Protein AF-A0A945PH87-F1 (afdb_monomer_lite)

pLDDT: mean 72.04, std 17.4, range [41.75, 90.88]

Radius of gyration: 13.4 Å; chains: 1; bounding box: 39×28×27 Å

Structure (mmCIF, N/CA/C/O backbone):
data_AF-A0A945PH87-F1
#
_entry.id   AF-A0A945PH87-F1
#
loop_
_atom_site.group_PDB
_atom_site.id
_atom_site.type_symbol
_atom_site.label_atom_id
_atom_site.label_alt_id
_atom_site.label_comp_id
_atom_site.label_asym_id
_atom_site.label_entity_id
_atom_site.label_seq_id
_atom_site.pdbx_PDB_ins_code
_atom_site.Cartn_x
_atom_site.Cartn_y
_atom_site.Cartn_z
_atom_site.occupancy
_atom_site.B_iso_or_equiv
_atom_site.auth_seq_id
_atom_site.auth_comp_id
_atom_site.auth_asym_id
_atom_site.auth_atom_id
_atom_site.pdbx_PDB_model_num
ATOM 1 N N . MET A 1 1 ? 15.519 -25.837 1.212 1.00 42.09 1 MET A N 1
ATOM 2 C CA . MET A 1 1 ? 15.392 -24.405 0.863 1.00 42.09 1 MET A CA 1
ATOM 3 C C . MET A 1 1 ? 14.006 -23.942 1.300 1.00 42.09 1 MET A C 1
ATOM 5 O O . MET A 1 1 ? 13.027 -24.429 0.754 1.00 42.09 1 MET A O 1
ATOM 9 N N . LYS A 1 2 ? 13.894 -23.149 2.378 1.00 43.41 2 LYS A N 1
ATOM 10 C CA . LYS A 1 2 ? 12.592 -22.716 2.920 1.00 43.41 2 LYS A CA 1
ATOM 11 C C . LYS A 1 2 ? 12.100 -21.533 2.093 1.00 43.41 2 LYS A C 1
ATOM 13 O O . LYS A 1 2 ? 12.597 -20.425 2.255 1.00 43.41 2 LYS A O 1
ATOM 18 N N . ILE A 1 3 ? 11.175 -21.790 1.179 1.00 52.66 3 ILE A N 1
ATOM 19 C CA . ILE A 1 3 ? 10.495 -20.735 0.433 1.00 52.66 3 ILE A CA 1
ATOM 20 C C . ILE A 1 3 ? 9.456 -20.157 1.396 1.00 52.66 3 ILE A C 1
ATOM 22 O O . ILE A 1 3 ? 8.499 -20.833 1.767 1.00 52.66 3 ILE A O 1
ATOM 26 N N . THR A 1 4 ? 9.726 -18.957 1.902 1.00 47.47 4 THR A N 1
ATOM 27 C CA . THR A 1 4 ? 8.899 -18.248 2.880 1.00 47.47 4 THR A CA 1
ATOM 28 C C . THR A 1 4 ? 7.482 -18.049 2.350 1.00 47.47 4 THR A C 1
ATOM 30 O O . THR A 1 4 ? 7.249 -17.330 1.380 1.00 47.47 4 THR A O 1
ATOM 33 N N . SER A 1 5 ? 6.530 -18.682 3.028 1.00 51.88 5 SER A N 1
ATOM 34 C CA . SER A 1 5 ? 5.094 -18.558 2.824 1.00 51.88 5 SER A CA 1
ATOM 35 C C . SER A 1 5 ? 4.625 -17.133 3.135 1.00 51.88 5 SER A C 1
ATOM 37 O O . SER A 1 5 ? 4.293 -16.831 4.277 1.00 51.88 5 SER A O 1
ATOM 39 N N . ASN A 1 6 ? 4.547 -16.255 2.133 1.00 45.06 6 ASN A N 1
ATOM 40 C CA . ASN A 1 6 ? 3.827 -14.982 2.262 1.00 45.06 6 ASN A CA 1
ATOM 41 C C . ASN A 1 6 ? 2.414 -15.089 1.666 1.00 45.06 6 ASN A C 1
ATOM 43 O O . ASN A 1 6 ? 2.002 -14.305 0.818 1.00 45.06 6 ASN A O 1
ATOM 47 N N . GLN A 1 7 ? 1.666 -16.106 2.098 1.00 49.22 7 GLN A N 1
ATOM 48 C CA . GLN A 1 7 ? 0.229 -16.201 1.845 1.00 49.22 7 GLN A CA 1
ATOM 49 C C . GLN A 1 7 ? -0.465 -15.295 2.867 1.00 49.22 7 GLN A C 1
ATOM 51 O O . GLN A 1 7 ? -0.815 -15.727 3.969 1.00 49.22 7 GLN A O 1
ATOM 56 N N . LYS A 1 8 ? -0.605 -14.009 2.521 1.00 45.41 8 LYS A N 1
ATOM 57 C CA . LYS A 1 8 ? -1.386 -13.035 3.290 1.00 45.41 8 LYS A CA 1
ATOM 58 C C . LYS A 1 8 ? -2.786 -13.615 3.477 1.00 45.41 8 LYS A C 1
ATOM 60 O O . LYS A 1 8 ? -3.513 -13.791 2.506 1.00 45.41 8 LYS A O 1
ATOM 65 N N . LYS A 1 9 ? -3.117 -13.994 4.716 1.00 46.38 9 LYS A N 1
ATOM 66 C CA . LYS A 1 9 ? -4.348 -14.709 5.077 1.00 46.38 9 LYS A CA 1
ATOM 67 C C . LYS A 1 9 ? -5.584 -14.029 4.481 1.00 46.38 9 LYS A C 1
ATOM 69 O O . LYS A 1 9 ? -6.076 -13.058 5.047 1.00 46.38 9 LYS A O 1
ATOM 74 N N . ILE A 1 10 ? -6.137 -14.601 3.416 1.00 55.56 10 ILE A N 1
ATOM 75 C CA . ILE A 1 10 ? -7.492 -14.291 2.955 1.00 55.56 10 ILE A CA 1
ATOM 76 C C . ILE A 1 10 ? -8.433 -15.153 3.802 1.00 55.56 10 ILE A C 1
ATOM 78 O O . ILE A 1 10 ? -8.760 -16.292 3.470 1.00 55.56 10 ILE A O 1
ATOM 82 N N . LYS A 1 11 ? -8.763 -14.652 4.997 1.00 41.75 11 LYS A N 1
ATOM 83 C CA . LYS A 1 11 ? -9.748 -15.268 5.891 1.00 41.75 11 LYS A CA 1
ATOM 84 C C . LYS A 1 11 ? -11.138 -14.865 5.402 1.00 41.75 11 LYS A C 1
ATOM 86 O O . LYS A 1 11 ? -11.511 -13.714 5.533 1.00 41.75 11 LYS A O 1
ATOM 91 N N . ASN A 1 12 ? -11.886 -15.835 4.886 1.00 48.94 12 ASN A N 1
ATOM 92 C CA . ASN A 1 12 ? -13.321 -15.728 4.630 1.00 48.94 12 ASN A CA 1
ATOM 93 C C . ASN A 1 12 ? -14.079 -15.266 5.893 1.00 48.94 12 ASN A C 1
ATOM 95 O O . ASN A 1 12 ? -13.962 -15.938 6.928 1.00 48.94 12 ASN A O 1
ATOM 99 N N . LYS A 1 13 ? -14.899 -14.206 5.783 1.00 47.59 13 LYS A N 1
ATOM 100 C CA . LYS A 1 13 ? -16.367 -14.211 6.013 1.00 47.59 13 LYS A CA 1
ATOM 101 C C . LYS A 1 13 ? -16.926 -12.765 6.053 1.00 47.59 13 LYS A C 1
ATOM 103 O O . LYS A 1 13 ? -17.051 -12.197 7.130 1.00 47.59 13 LYS A O 1
ATOM 108 N N . ASN A 1 14 ? -17.360 -12.235 4.900 1.00 54.62 14 ASN A N 1
ATOM 109 C CA . ASN A 1 14 ? -18.397 -11.186 4.711 1.00 54.62 14 ASN A CA 1
ATOM 110 C C . ASN A 1 14 ? -18.186 -9.719 5.183 1.00 54.62 14 ASN A C 1
ATOM 112 O O . ASN A 1 14 ? -19.167 -9.010 5.401 1.00 54.62 14 ASN A O 1
ATOM 116 N N . PRO A 1 15 ? -16.958 -9.191 5.261 1.00 54.16 15 PRO A N 1
ATOM 117 C CA . PRO A 1 15 ? -16.733 -7.782 4.877 1.00 54.16 15 PRO A CA 1
ATOM 118 C C . PRO A 1 15 ? -15.557 -7.600 3.895 1.00 54.16 15 PRO A C 1
ATOM 120 O O . PRO A 1 15 ? -15.169 -6.480 3.565 1.00 54.16 15 PRO A O 1
ATOM 123 N N . ASP A 1 16 ? -15.007 -8.704 3.393 1.00 57.62 16 ASP A N 1
ATOM 124 C CA . ASP A 1 16 ? -13.718 -8.783 2.691 1.00 57.62 16 ASP A CA 1
ATOM 125 C C . ASP A 1 16 ? -13.723 -8.226 1.254 1.00 57.62 16 ASP A C 1
ATOM 127 O O . ASP A 1 16 ? -12.664 -8.075 0.640 1.00 57.62 16 ASP A O 1
ATOM 131 N N . TYR A 1 17 ? -14.898 -7.882 0.716 1.00 67.19 17 TYR A N 1
ATOM 132 C CA . TYR A 1 17 ? -15.037 -7.419 -0.667 1.00 67.19 17 TYR A CA 1
ATOM 133 C C . TYR A 1 17 ? -14.263 -6.117 -0.920 1.00 67.19 17 TYR A C 1
ATOM 135 O O . TYR A 1 17 ? -13.521 -6.008 -1.894 1.00 67.19 17 TYR A O 1
ATOM 143 N N . TYR A 1 18 ? -14.351 -5.153 0.001 1.00 74.81 18 TYR A N 1
ATOM 144 C CA . TYR A 1 18 ? -13.676 -3.858 -0.139 1.00 74.81 18 TYR A CA 1
ATOM 145 C C . TYR A 1 18 ? -12.150 -3.958 -0.032 1.00 74.81 18 TYR A C 1
ATOM 147 O O . TYR A 1 18 ? -11.444 -3.196 -0.690 1.00 74.81 18 TYR A O 1
ATOM 155 N N . ILE A 1 19 ? -11.627 -4.930 0.727 1.00 78.00 19 ILE A N 1
ATOM 156 C CA . ILE A 1 19 ? -10.182 -5.188 0.791 1.00 78.00 19 ILE A CA 1
ATOM 157 C C . ILE A 1 19 ? -9.698 -5.789 -0.532 1.00 78.00 19 ILE A C 1
ATOM 159 O O . ILE A 1 19 ? -8.662 -5.369 -1.039 1.00 78.00 19 ILE A O 1
ATOM 163 N N . GLY A 1 20 ? -10.446 -6.732 -1.116 1.00 81.94 20 GLY A N 1
ATOM 164 C CA . GLY A 1 20 ? -10.114 -7.317 -2.419 1.00 81.94 20 GLY A CA 1
ATOM 165 C C . GLY A 1 20 ? -10.133 -6.287 -3.553 1.00 81.94 20 GLY A C 1
ATOM 166 O O . GLY A 1 20 ? -9.201 -6.234 -4.355 1.00 81.94 20 GLY A O 1
ATOM 167 N N . VAL A 1 21 ? -11.149 -5.418 -3.573 1.00 84.69 21 VAL A N 1
ATOM 168 C CA . VAL A 1 21 ? -11.253 -4.313 -4.539 1.00 84.69 21 VAL A CA 1
ATOM 169 C C . VAL A 1 21 ? -10.110 -3.313 -4.345 1.00 84.69 21 VAL A C 1
ATOM 171 O O . VAL A 1 21 ? -9.409 -3.004 -5.307 1.00 84.69 21 VAL A O 1
ATOM 174 N N . GLY A 1 22 ? -9.853 -2.867 -3.110 1.00 86.69 22 GLY A N 1
ATOM 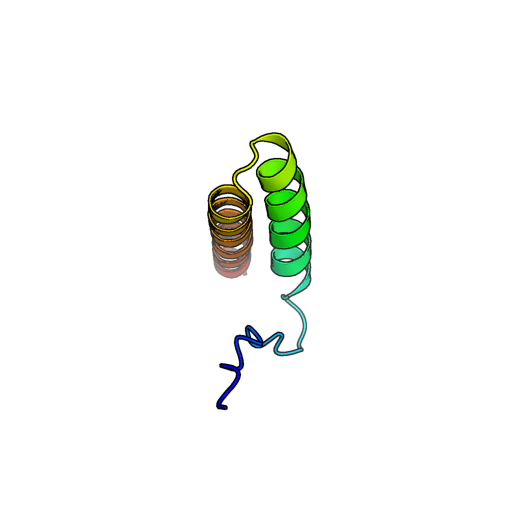175 C CA . GLY A 1 22 ? -8.747 -1.955 -2.802 1.00 86.69 22 GLY A CA 1
ATOM 176 C C . GLY A 1 22 ? -7.378 -2.530 -3.173 1.00 86.69 22 GLY A C 1
ATOM 17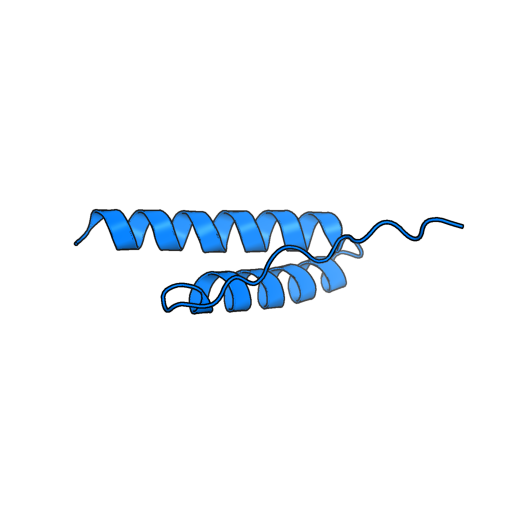7 O O . GLY A 1 22 ? -6.533 -1.816 -3.707 1.00 86.69 22 GLY A O 1
ATOM 178 N N . LEU A 1 23 ? -7.171 -3.836 -2.982 1.00 86.56 23 LEU A N 1
ATOM 179 C CA . LEU A 1 23 ? -5.941 -4.519 -3.378 1.00 86.56 23 LEU A CA 1
ATOM 180 C C . LEU A 1 23 ? -5.785 -4.589 -4.905 1.00 86.56 23 LEU A C 1
ATOM 182 O O . LEU A 1 23 ? -4.706 -4.298 -5.406 1.00 86.56 23 LEU A O 1
ATOM 186 N N . CYS A 1 24 ? -6.840 -4.948 -5.644 1.00 88.88 24 CYS A N 1
ATOM 187 C CA . CYS A 1 24 ? -6.804 -5.043 -7.107 1.00 88.88 24 CYS A CA 1
ATOM 188 C C . CYS A 1 24 ? -6.522 -3.677 -7.751 1.00 88.88 24 CYS A C 1
ATOM 190 O O . CYS A 1 24 ? -5.611 -3.550 -8.569 1.00 88.88 24 CYS A O 1
ATOM 192 N N . PHE A 1 25 ? -7.228 -2.632 -7.307 1.00 89.00 25 PHE A N 1
ATOM 193 C CA . PHE A 1 25 ? -6.958 -1.259 -7.735 1.00 89.00 25 PHE A CA 1
ATOM 194 C C . PHE A 1 25 ? -5.555 -0.804 -7.330 1.00 89.00 25 PHE A C 1
ATOM 196 O O . PHE A 1 25 ? -4.843 -0.226 -8.145 1.00 89.00 25 PHE A O 1
ATOM 203 N N . GLY A 1 26 ? -5.123 -1.108 -6.104 1.00 90.25 26 GLY A N 1
ATOM 204 C CA . GLY A 1 26 ? -3.774 -0.807 -5.635 1.00 90.25 26 GLY A CA 1
ATOM 205 C C . GLY A 1 26 ? -2.689 -1.450 -6.498 1.00 90.25 26 GLY A C 1
ATOM 206 O O . GLY A 1 26 ? -1.723 -0.787 -6.858 1.00 90.25 26 GLY A O 1
ATOM 207 N N . VAL A 1 27 ? -2.859 -2.713 -6.895 1.00 87.69 27 VAL A N 1
ATOM 208 C CA . VAL A 1 27 ? -1.936 -3.403 -7.810 1.00 87.69 27 VAL A CA 1
ATOM 209 C C . VAL A 1 27 ? -1.960 -2.768 -9.200 1.00 87.69 27 VAL A C 1
ATOM 211 O O . VAL A 1 27 ? -0.892 -2.541 -9.758 1.00 87.69 27 VAL A O 1
ATOM 214 N N . ALA A 1 28 ? -3.137 -2.431 -9.738 1.00 90.38 28 ALA A N 1
ATOM 215 C CA . ALA A 1 28 ? -3.258 -1.780 -11.043 1.00 90.38 28 ALA A CA 1
ATOM 216 C C . ALA A 1 28 ? -2.560 -0.410 -11.065 1.00 90.38 28 ALA A C 1
ATOM 218 O O . ALA A 1 28 ? -1.745 -0.153 -11.945 1.00 90.38 28 ALA A O 1
ATOM 219 N N . PHE A 1 29 ? -2.794 0.439 -10.060 1.00 87.69 29 PHE A N 1
ATOM 220 C CA . PHE A 1 29 ? -2.084 1.714 -9.922 1.00 87.69 29 PHE A CA 1
ATOM 221 C C . PHE A 1 29 ? -0.590 1.513 -9.664 1.00 87.69 29 PHE A C 1
ATOM 223 O O . PHE A 1 29 ? 0.234 2.188 -10.267 1.00 87.69 29 PHE A O 1
ATOM 230 N N . GLY A 1 30 ? -0.214 0.555 -8.818 1.00 89.38 30 GLY A N 1
ATOM 231 C CA . GLY A 1 30 ? 1.188 0.240 -8.555 1.00 89.38 30 GLY A CA 1
ATOM 232 C C . GLY A 1 30 ? 1.941 -0.228 -9.801 1.00 89.38 30 GLY A C 1
ATOM 233 O O . GLY A 1 30 ? 3.101 0.132 -9.974 1.00 89.38 30 GLY A O 1
ATOM 234 N N . ALA A 1 31 ? 1.278 -0.974 -10.687 1.00 88.38 31 ALA A N 1
ATOM 235 C CA . ALA A 1 31 ? 1.831 -1.389 -11.972 1.00 88.38 31 ALA A CA 1
ATOM 236 C C . ALA A 1 31 ? 2.021 -0.207 -12.937 1.00 88.38 31 ALA A C 1
ATOM 238 O O . ALA A 1 31 ? 2.996 -0.192 -13.676 1.00 88.38 31 ALA A O 1
ATOM 239 N N . LEU A 1 32 ? 1.147 0.808 -12.899 1.00 90.00 32 LEU A N 1
ATOM 240 C CA . LEU A 1 32 ? 1.299 2.025 -13.711 1.00 90.00 32 LEU A CA 1
ATOM 241 C C . LEU A 1 32 ? 2.492 2.891 -13.282 1.00 90.00 32 LEU A C 1
ATOM 243 O O . LEU A 1 32 ? 3.055 3.604 -14.103 1.00 90.00 32 LEU A O 1
ATOM 247 N N . TYR A 1 33 ? 2.865 2.843 -12.003 1.00 87.38 33 TYR A N 1
ATOM 248 C CA . TYR A 1 33 ? 3.977 3.616 -11.442 1.00 87.38 33 TYR A CA 1
ATOM 249 C C . TYR A 1 33 ? 5.2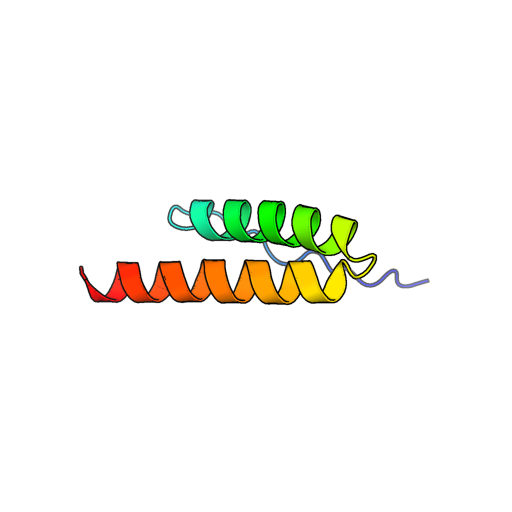92 2.820 -11.344 1.00 87.38 33 TYR A C 1
ATOM 251 O O . TYR A 1 33 ? 6.216 3.274 -10.666 1.00 87.38 33 TYR A O 1
ATOM 259 N N . ASP A 1 34 ? 5.365 1.617 -11.940 1.00 86.75 34 ASP A N 1
ATOM 260 C CA . ASP A 1 34 ? 6.478 0.656 -11.783 1.00 86.75 34 ASP A CA 1
ATOM 261 C C . ASP A 1 34 ? 6.836 0.365 -10.306 1.00 86.75 34 ASP A C 1
ATOM 263 O O . ASP A 1 34 ? 7.924 -0.092 -9.958 1.00 86.75 34 ASP A O 1
ATOM 267 N N . ASN A 1 35 ? 5.890 0.622 -9.398 1.00 85.00 35 ASN A N 1
ATOM 268 C CA . ASN A 1 35 ? 6.053 0.526 -7.954 1.00 85.00 35 ASN A CA 1
ATOM 269 C C . ASN A 1 35 ? 4.837 -0.152 -7.327 1.00 85.00 35 ASN A C 1
ATOM 271 O O . ASN A 1 35 ? 4.038 0.426 -6.581 1.00 85.00 35 ASN A O 1
ATOM 275 N N . VAL A 1 36 ? 4.735 -1.451 -7.607 1.00 84.31 36 VAL A N 1
ATOM 276 C CA . VAL A 1 36 ? 3.654 -2.319 -7.128 1.00 84.31 36 VAL A CA 1
ATOM 277 C C . VAL A 1 36 ? 3.577 -2.331 -5.596 1.00 84.31 36 VAL A C 1
ATOM 279 O O . VAL A 1 36 ? 2.485 -2.379 -5.034 1.00 84.31 36 VAL A O 1
ATOM 282 N N . GLY A 1 37 ? 4.714 -2.202 -4.903 1.00 86.19 37 GLY A N 1
ATOM 283 C CA . GLY A 1 37 ? 4.756 -2.115 -3.440 1.00 86.19 37 GLY A CA 1
ATOM 284 C C . GLY A 1 37 ? 4.007 -0.901 -2.883 1.00 86.19 37 GLY A C 1
ATOM 285 O O . GLY A 1 37 ? 3.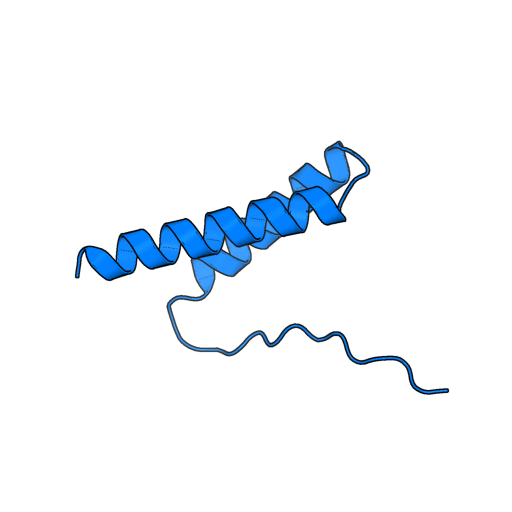240 -1.040 -1.929 1.00 86.19 37 GLY A O 1
ATOM 286 N N . LEU A 1 38 ? 4.166 0.267 -3.514 1.00 86.75 38 LEU A N 1
ATOM 287 C CA . LEU A 1 38 ? 3.477 1.496 -3.115 1.00 86.75 38 LEU A CA 1
ATOM 288 C C . LEU A 1 38 ? 1.973 1.398 -3.406 1.00 86.75 38 LEU A C 1
ATOM 290 O O . LEU A 1 38 ? 1.149 1.752 -2.564 1.00 86.75 38 LEU A O 1
ATOM 294 N N . GLY A 1 39 ? 1.619 0.840 -4.565 1.00 90.88 39 GLY A N 1
ATOM 295 C CA . GLY A 1 39 ? 0.230 0.620 -4.960 1.00 90.88 39 GLY A CA 1
ATOM 296 C C . GLY A 1 39 ? -0.519 -0.342 -4.034 1.00 90.88 39 GLY A C 1
ATOM 297 O O . GLY A 1 39 ? -1.622 -0.032 -3.583 1.00 90.88 39 GLY A O 1
ATOM 298 N N . ILE A 1 40 ? 0.093 -1.474 -3.666 1.00 87.81 40 ILE A N 1
ATOM 299 C CA . ILE A 1 40 ? -0.491 -2.425 -2.706 1.00 87.81 40 ILE A CA 1
ATOM 300 C C . ILE A 1 40 ? -0.649 -1.777 -1.325 1.00 87.81 40 ILE A C 1
ATOM 302 O O . ILE A 1 40 ? -1.679 -1.977 -0.682 1.00 87.81 40 ILE A O 1
ATOM 306 N N . ALA A 1 41 ? 0.346 -1.015 -0.855 1.00 87.44 41 ALA A N 1
ATOM 307 C CA . ALA A 1 41 ? 0.285 -0.350 0.446 1.00 87.44 41 ALA A CA 1
ATOM 308 C C . ALA A 1 41 ? -0.866 0.665 0.507 1.00 87.44 41 ALA A C 1
ATOM 310 O O . ALA A 1 41 ? -1.678 0.615 1.431 1.00 87.44 41 ALA A O 1
ATOM 311 N N . LEU A 1 42 ? -0.986 1.523 -0.511 1.00 87.94 42 LEU A N 1
ATOM 312 C CA . LEU A 1 42 ? -2.064 2.506 -0.613 1.00 87.94 42 LEU A CA 1
ATOM 313 C C . LEU A 1 42 ? -3.430 1.828 -0.754 1.00 87.94 42 LEU A C 1
ATOM 315 O O . LEU A 1 42 ? -4.332 2.104 0.034 1.00 87.94 42 LEU A O 1
ATOM 319 N N . GLY A 1 43 ? -3.577 0.894 -1.696 1.00 89.19 43 GLY A N 1
ATOM 320 C CA . GLY A 1 43 ? -4.839 0.191 -1.935 1.00 89.19 43 GLY A CA 1
ATOM 321 C C . GLY A 1 43 ? -5.352 -0.566 -0.709 1.00 89.19 43 GLY A C 1
ATOM 322 O O . GLY A 1 43 ? -6.553 -0.584 -0.436 1.00 89.19 43 GLY A O 1
ATOM 323 N N . LEU A 1 44 ? -4.443 -1.134 0.089 1.00 85.56 44 LEU A N 1
ATOM 324 C CA . LEU A 1 44 ? -4.799 -1.807 1.333 1.00 85.5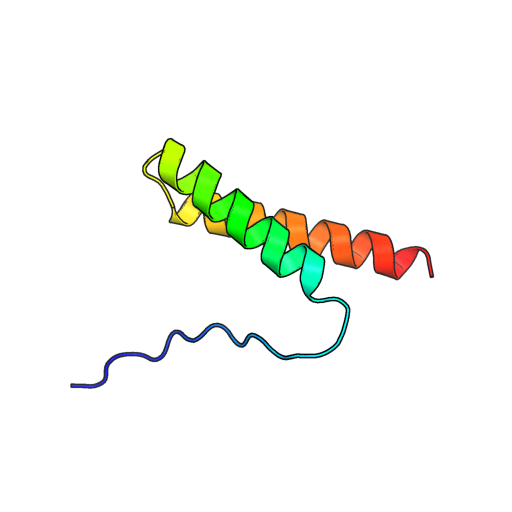6 44 LEU A CA 1
ATOM 325 C C . LEU A 1 44 ? -5.189 -0.825 2.446 1.00 85.56 44 LEU A C 1
ATOM 327 O O . LEU A 1 44 ? -6.188 -1.058 3.122 1.00 85.56 44 LEU A O 1
ATOM 331 N N . VAL A 1 45 ? -4.429 0.261 2.638 1.00 87.38 45 VAL A N 1
ATOM 332 C CA . VAL A 1 45 ? -4.738 1.295 3.643 1.00 87.38 45 VAL A CA 1
ATOM 333 C C . VAL A 1 45 ? -6.097 1.925 3.357 1.00 87.38 45 VAL A C 1
ATOM 335 O O . VAL A 1 45 ? -6.918 2.018 4.265 1.00 87.38 45 VAL A O 1
ATOM 338 N N . PHE A 1 46 ? -6.382 2.273 2.099 1.00 85.94 46 PHE A N 1
ATOM 339 C CA . PHE A 1 46 ? -7.687 2.803 1.705 1.00 85.94 46 PHE A CA 1
ATOM 340 C C . PHE A 1 46 ? -8.808 1.771 1.872 1.00 85.94 46 PHE A C 1
ATOM 342 O O . PHE A 1 46 ? -9.859 2.108 2.414 1.00 85.94 46 PHE A O 1
ATOM 349 N N . GLY A 1 47 ? -8.587 0.512 1.480 1.00 83.19 47 GLY A N 1
ATOM 350 C CA . GLY A 1 47 ? -9.578 -0.556 1.642 1.00 83.19 47 GLY A CA 1
ATOM 351 C C . GLY A 1 47 ? -9.952 -0.821 3.106 1.00 83.19 47 GLY A C 1
ATOM 352 O O . GLY A 1 47 ? -11.132 -0.976 3.421 1.00 83.19 47 GLY A O 1
ATOM 353 N N . ILE A 1 48 ? -8.968 -0.820 4.012 1.00 80.31 48 ILE A N 1
ATOM 354 C CA . ILE A 1 48 ? -9.184 -1.021 5.455 1.00 80.31 48 ILE A CA 1
ATOM 355 C C . ILE A 1 48 ? -9.793 0.230 6.099 1.00 80.31 48 ILE A C 1
ATOM 357 O O . ILE A 1 48 ? -10.761 0.115 6.847 1.00 80.31 48 ILE A O 1
ATOM 361 N N . ALA A 1 49 ? -9.286 1.427 5.783 1.00 83.06 49 ALA A N 1
ATOM 362 C CA . ALA A 1 49 ? -9.815 2.679 6.325 1.00 83.06 49 ALA A CA 1
ATOM 363 C C . ALA A 1 49 ? -11.290 2.883 5.950 1.00 83.06 49 ALA A C 1
ATOM 365 O O . ALA A 1 49 ? -12.089 3.336 6.773 1.00 83.06 49 ALA A O 1
ATOM 366 N N . TYR A 1 50 ? -11.676 2.511 4.727 1.00 78.88 50 TYR A N 1
ATOM 367 C CA . TYR A 1 50 ? -13.066 2.566 4.283 1.00 78.88 50 TYR A CA 1
ATOM 368 C C . TYR A 1 50 ? -13.941 1.549 5.031 1.00 78.88 50 TYR A C 1
ATOM 370 O O . TYR A 1 50 ? -15.050 1.872 5.455 1.00 78.88 50 TYR A O 1
ATOM 378 N N . GLN A 1 51 ? -13.420 0.343 5.271 1.00 74.62 51 GLN A N 1
ATOM 379 C CA . GLN A 1 51 ? -14.104 -0.698 6.038 1.00 74.62 51 GLN A CA 1
ATOM 380 C C . GLN A 1 51 ? -14.309 -0.305 7.514 1.00 74.62 51 GLN A C 1
ATOM 382 O O . GLN A 1 51 ? -15.397 -0.515 8.051 1.00 74.62 51 GLN A O 1
ATOM 387 N N . GLU A 1 52 ? -13.316 0.312 8.164 1.00 72.94 52 GLU A N 1
ATOM 388 C CA . GLU A 1 52 ? -13.453 0.825 9.537 1.00 72.94 52 GLU A CA 1
ATOM 389 C C . GLU A 1 52 ? -14.463 1.972 9.639 1.00 72.94 52 GLU A C 1
ATOM 391 O O . GLU A 1 52 ? -15.271 1.999 10.568 1.00 72.94 52 GLU A O 1
ATOM 396 N N . ASN A 1 53 ? -14.471 2.895 8.672 1.00 67.62 53 ASN A N 1
ATOM 397 C CA . ASN A 1 53 ? -15.441 3.993 8.654 1.00 67.62 53 ASN A CA 1
ATOM 398 C C . ASN A 1 53 ? -16.877 3.496 8.436 1.00 67.62 53 ASN A C 1
ATOM 400 O O . ASN A 1 53 ? -17.806 4.018 9.052 1.00 67.62 53 ASN A O 1
ATOM 404 N N . LEU A 1 54 ? -17.071 2.458 7.617 1.00 65.19 54 L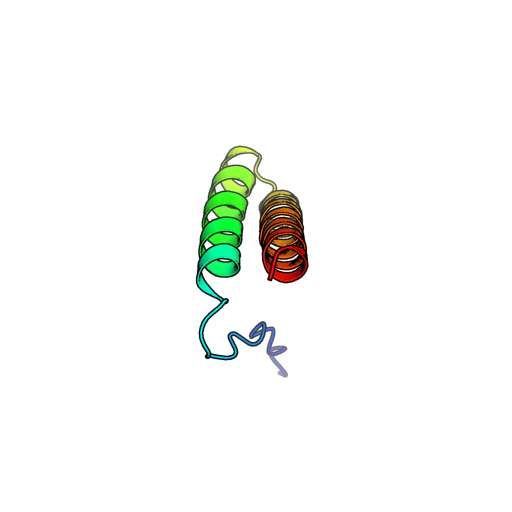EU A N 1
ATOM 405 C CA . LEU A 1 54 ? -18.378 1.824 7.432 1.00 65.19 54 LEU A CA 1
ATOM 406 C C . LEU A 1 54 ? -18.846 1.083 8.692 1.00 65.19 54 LEU A C 1
ATOM 408 O O . LEU A 1 54 ? -20.020 1.162 9.046 1.00 65.19 54 LEU A O 1
ATOM 412 N N . LYS A 1 55 ? -17.930 0.415 9.405 1.00 59.81 55 LYS A N 1
ATOM 413 C CA . LYS A 1 55 ? -18.230 -0.317 10.646 1.00 59.81 55 LYS A CA 1
ATOM 414 C C . LYS A 1 55 ? -18.569 0.600 11.825 1.00 59.81 55 LYS A C 1
ATOM 416 O O . LYS A 1 55 ? -19.198 0.149 12.768 1.00 59.81 55 LYS A O 1
ATOM 421 N N . LYS A 1 56 ? -18.161 1.871 11.787 1.00 54.00 56 LYS A N 1
ATOM 422 C CA . LYS A 1 56 ? -18.451 2.860 12.840 1.00 54.00 56 LYS A CA 1
ATOM 423 C C . LYS A 1 56 ? -19.838 3.502 12.707 1.00 54.00 56 LYS A C 1
ATOM 425 O O . LYS A 1 56 ? -20.259 4.227 13.603 1.00 54.00 56 LYS A O 1
ATOM 430 N N . LYS A 1 57 ? -20.527 3.273 11.584 1.00 49.56 57 LYS A N 1
ATOM 431 C CA . LYS A 1 57 ? -21.855 3.832 11.287 1.00 49.56 57 LYS A CA 1
ATOM 432 C C . LYS A 1 57 ? -23.006 2.847 11.565 1.00 49.56 57 LYS A C 1
ATOM 434 O O . LYS A 1 57 ? -24.158 3.213 11.356 1.00 49.56 57 LYS A O 1
ATOM 439 N N . TYR A 1 58 ? -22.695 1.635 12.026 1.00 45.22 58 TYR A N 1
ATOM 440 C CA . TYR A 1 58 ? -23.635 0.584 12.434 1.00 45.22 58 TYR A CA 1
ATOM 441 C C . TYR A 1 58 ? -23.298 0.118 13.850 1.00 45.22 58 TYR A C 1
ATOM 443 O O . TYR A 1 58 ? -24.245 -0.216 14.590 1.00 45.22 58 TYR A O 1
#

Secondary structure (DSSP, 8-state):
------------SSSTHHHHHHHHHHHHHHHHTT-HHHHHHHHHHHHHHHHHHHHTT-

Foldseek 3Di:
DDPDDPPPDPDDDPPCPLQVVLQVQLQVVCVVVVHSVRSNVRSNVVSVVVSVVVVVVD

Sequence (58 aa):
MKITSNQKKIKNKNPDYYIGVGLCFGVAFGALYDNVGLGIALGLVFGIAYQENLKKKY